Protein AF-A0A1Q5AYC7-F1 (afdb_monomer_lite)

Foldseek 3Di:
DQVLVVLLVVCVVCPPVDPDDDQPDQEQPDQPVHHDPDQDDPGRHCATPVRHGDSNVVSVVLVVPAAPAWDDDDDDDPVPCPFKPKTKHAHPVRDIRMDIGGNDDPVVQVVHDPD

Secondary structure (DSSP, 8-state):
-HHHHHHHHHHHHHTTTSS----S-SBS---BTBS-SSS-S--S-SB-TTSPBPHHHHHHHHHHTS-SEEE-----SSSSSSSEEEEEEE-TTS-EEEEEEE----GGGTT----

Radius of gyration: 16.58 Å; chains: 1; bounding box: 37×33×44 Å

Structure (mmCIF, N/CA/C/O backbone):
data_AF-A0A1Q5AYC7-F1
#
_entry.id   AF-A0A1Q5AYC7-F1
#
loop_
_atom_site.group_PDB
_atom_site.id
_atom_site.type_symbol
_atom_site.label_atom_id
_atom_site.label_alt_id
_atom_site.label_comp_id
_atom_site.label_asym_id
_atom_site.label_entity_id
_atom_site.label_seq_id
_atom_site.pdbx_PDB_ins_code
_atom_site.Cartn_x
_atom_site.Cartn_y
_atom_site.Cartn_z
_atom_site.occupancy
_atom_site.B_iso_or_equiv
_atom_site.auth_seq_id
_atom_site.auth_comp_id
_atom_site.auth_asym_id
_atom_site.auth_atom_id
_atom_site.pdbx_PDB_model_num
ATOM 1 N N . MET A 1 1 ? 11.249 1.131 -0.086 1.00 63.31 1 MET A N 1
ATOM 2 C CA . MET A 1 1 ? 10.558 1.496 1.167 1.00 63.31 1 MET A CA 1
ATOM 3 C C . MET A 1 1 ? 9.654 2.709 0.952 1.00 63.31 1 MET A C 1
ATOM 5 O O . MET A 1 1 ? 8.449 2.520 1.006 1.00 63.31 1 MET A O 1
ATOM 9 N N . PHE A 1 2 ? 10.195 3.865 0.540 1.00 86.12 2 PHE A N 1
ATOM 10 C CA . PHE A 1 2 ? 9.437 5.099 0.247 1.00 86.12 2 PHE A CA 1
ATOM 11 C C . PHE A 1 2 ? 8.161 4.913 -0.597 1.00 86.12 2 PHE A C 1
ATOM 13 O O . PHE A 1 2 ? 7.086 5.353 -0.217 1.00 86.12 2 PHE A O 1
ATOM 20 N N . ALA A 1 3 ? 8.235 4.197 -1.723 1.00 91.19 3 ALA A N 1
ATOM 21 C CA . ALA A 1 3 ? 7.074 4.054 -2.606 1.00 91.19 3 ALA A CA 1
ATOM 22 C C . ALA A 1 3 ? 5.879 3.313 -1.965 1.00 91.19 3 ALA A C 1
ATOM 24 O O . ALA A 1 3 ? 4.743 3.529 -2.372 1.00 91.19 3 ALA A O 1
ATOM 25 N N . ALA A 1 4 ? 6.124 2.430 -0.989 1.00 95.00 4 ALA A N 1
ATOM 26 C CA . ALA A 1 4 ? 5.065 1.716 -0.277 1.00 95.00 4 ALA A CA 1
ATOM 27 C C . ALA A 1 4 ? 4.362 2.632 0.731 1.00 95.00 4 ALA A C 1
ATOM 29 O O . ALA A 1 4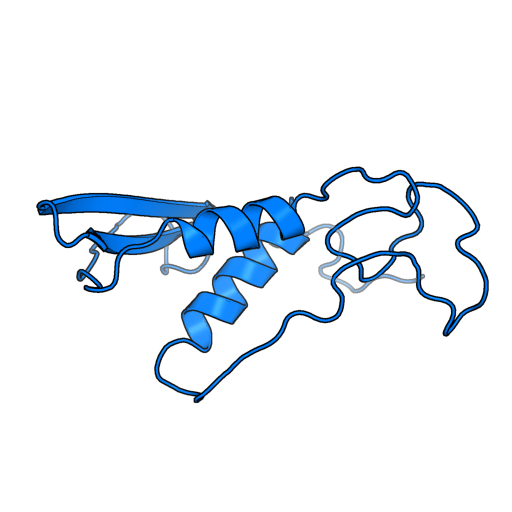 ? 3.139 2.684 0.765 1.00 95.00 4 ALA A O 1
ATOM 30 N N . THR A 1 5 ? 5.138 3.387 1.509 1.00 93.75 5 THR A N 1
ATOM 31 C CA . THR A 1 5 ? 4.622 4.315 2.524 1.00 93.75 5 THR A CA 1
ATOM 32 C C . THR A 1 5 ? 3.922 5.504 1.873 1.00 93.75 5 THR A 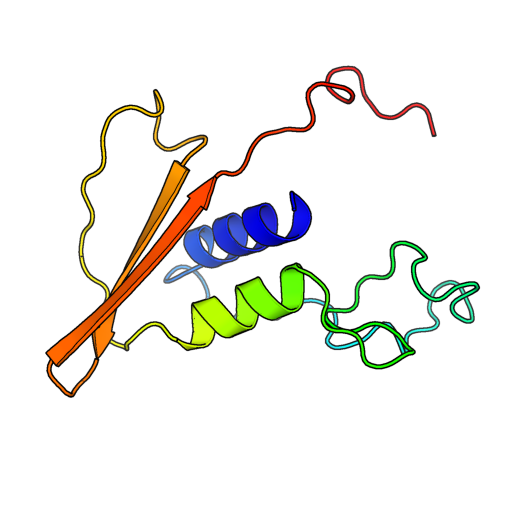C 1
ATOM 34 O O . THR A 1 5 ? 2.845 5.885 2.312 1.00 93.75 5 THR A O 1
ATOM 37 N N . PHE A 1 6 ? 4.457 6.007 0.756 1.00 92.00 6 PHE A N 1
ATOM 38 C CA . PHE A 1 6 ? 3.807 7.028 -0.065 1.00 92.00 6 PHE A CA 1
ATOM 39 C C . PHE A 1 6 ? 2.447 6.554 -0.602 1.00 92.00 6 PHE A C 1
ATOM 41 O O . PHE A 1 6 ? 1.464 7.289 -0.532 1.00 92.00 6 PHE A O 1
ATOM 48 N N . LEU A 1 7 ? 2.366 5.306 -1.085 1.00 95.38 7 LEU A N 1
ATOM 49 C CA . LEU A 1 7 ? 1.102 4.702 -1.515 1.00 95.38 7 LEU A CA 1
ATOM 50 C C . LEU A 1 7 ? 0.104 4.624 -0.354 1.00 95.38 7 LEU A C 1
ATOM 52 O O . LEU A 1 7 ? -1.037 5.040 -0.529 1.00 95.38 7 LEU A O 1
ATOM 56 N N . LEU A 1 8 ? 0.519 4.128 0.819 1.00 95.81 8 LEU A N 1
ATOM 57 C CA . LEU A 1 8 ? -0.347 4.042 2.004 1.00 95.81 8 LEU A CA 1
ATOM 58 C C . LEU A 1 8 ? -0.894 5.414 2.409 1.00 95.81 8 LEU A C 1
ATOM 60 O O . LEU A 1 8 ? -2.099 5.551 2.605 1.00 95.81 8 LEU A O 1
ATOM 64 N N . THR A 1 9 ? -0.036 6.436 2.460 1.00 93.81 9 THR A N 1
ATOM 65 C CA . THR A 1 9 ? -0.440 7.818 2.753 1.00 93.81 9 THR A CA 1
ATOM 66 C C . THR A 1 9 ? -1.428 8.350 1.715 1.00 93.81 9 THR A C 1
ATOM 68 O O . THR A 1 9 ? -2.444 8.933 2.087 1.00 93.81 9 THR A O 1
ATOM 71 N N . GLY A 1 10 ? -1.193 8.103 0.422 1.00 94.00 10 GLY A N 1
ATOM 72 C CA . GLY A 1 10 ? -2.117 8.495 -0.646 1.00 94.00 10 GLY A CA 1
ATOM 73 C C . GLY A 1 10 ? -3.484 7.811 -0.538 1.00 94.00 10 GLY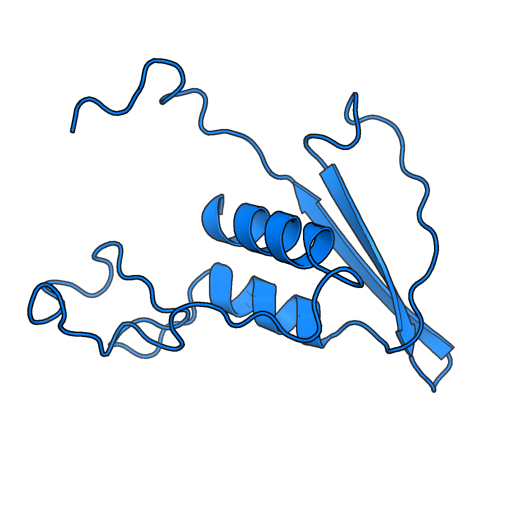 A C 1
ATOM 74 O O . GLY A 1 10 ? -4.513 8.484 -0.586 1.00 94.00 10 GLY A O 1
ATOM 75 N N . MET A 1 11 ? -3.503 6.492 -0.322 1.00 96.38 11 MET A N 1
ATOM 76 C CA . MET A 1 11 ? -4.733 5.707 -0.141 1.00 96.38 11 MET A CA 1
ATOM 77 C C . MET A 1 11 ? -5.509 6.157 1.101 1.00 96.38 11 MET A C 1
ATOM 79 O O . MET A 1 11 ? -6.710 6.402 1.016 1.00 96.38 11 MET A O 1
ATOM 83 N N . ARG A 1 12 ? -4.820 6.335 2.238 1.00 94.38 12 ARG A N 1
ATOM 84 C CA . ARG A 1 12 ? -5.417 6.843 3.482 1.00 94.38 12 ARG A CA 1
ATOM 85 C C . ARG A 1 12 ? -6.007 8.227 3.289 1.00 94.38 12 ARG A C 1
ATOM 87 O O . ARG A 1 12 ? -7.113 8.483 3.745 1.00 94.38 12 ARG A O 1
ATOM 94 N N . SER A 1 13 ? -5.278 9.102 2.602 1.00 93.44 13 SER A N 1
ATOM 95 C CA . SER A 1 13 ? -5.769 10.427 2.267 1.00 93.44 13 SER A CA 1
ATOM 96 C C . SER A 1 13 ? -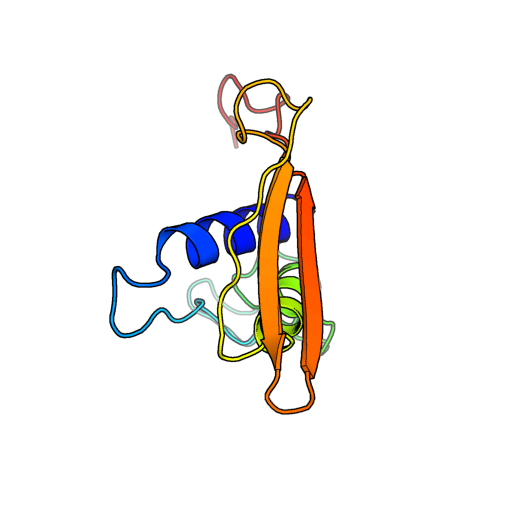7.052 10.295 1.445 1.00 93.44 13 SER A C 1
ATOM 98 O O . SER A 1 13 ? -8.045 10.926 1.772 1.00 93.44 13 SER A O 1
ATOM 100 N N . ALA A 1 14 ? -7.072 9.520 0.357 1.00 96.19 14 ALA A N 1
ATOM 101 C CA . ALA A 1 14 ? -8.220 9.413 -0.554 1.00 96.19 14 ALA A CA 1
ATOM 102 C C . ALA A 1 14 ? -9.470 8.743 0.053 1.00 96.19 14 ALA A C 1
ATOM 104 O O . ALA A 1 14 ? -10.577 9.005 -0.419 1.00 96.19 14 ALA A O 1
ATOM 105 N N . ALA A 1 15 ? -9.309 7.913 1.084 1.00 94.31 15 ALA A N 1
ATOM 106 C CA . ALA A 1 15 ? -10.397 7.182 1.726 1.00 94.31 15 ALA A CA 1
ATOM 107 C C . ALA A 1 15 ? -11.568 8.100 2.125 1.00 94.31 15 ALA A C 1
ATOM 109 O O . ALA A 1 15 ? -11.377 9.147 2.742 1.00 94.31 15 ALA A O 1
ATOM 110 N N . GLY A 1 16 ? -12.786 7.719 1.733 1.00 93.81 16 GLY A N 1
ATOM 111 C CA . GLY A 1 16 ? -14.007 8.485 2.009 1.00 93.81 16 GLY A CA 1
ATOM 112 C C . GLY A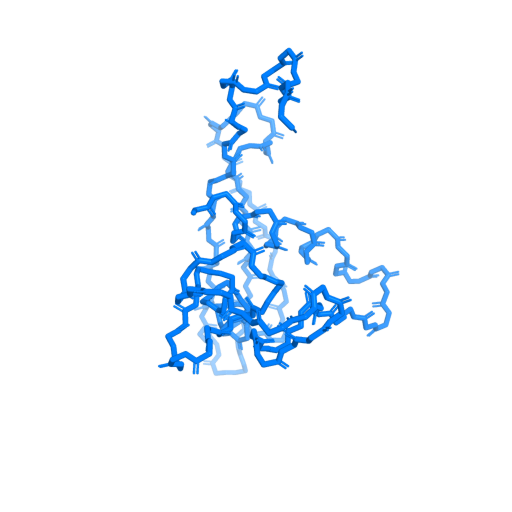 1 16 ? -14.175 9.781 1.202 1.00 93.81 16 GLY A C 1
ATOM 113 O O . GLY A 1 16 ? -15.180 10.461 1.384 1.00 93.81 16 GLY A O 1
ATOM 114 N N . ARG A 1 17 ? -13.230 10.139 0.316 1.00 97.00 17 ARG A N 1
ATOM 115 C CA . ARG A 1 17 ? -13.314 11.333 -0.555 1.00 97.00 17 ARG A CA 1
ATOM 116 C C . ARG A 1 17 ? -13.592 11.015 -2.023 1.00 97.00 17 ARG A C 1
ATOM 118 O O . ARG A 1 17 ? -13.916 11.922 -2.783 1.00 97.00 17 ARG A O 1
ATOM 125 N N . VAL A 1 18 ? -13.424 9.758 -2.424 1.00 97.00 18 VAL A N 1
ATOM 126 C CA . VAL A 1 18 ? -13.649 9.264 -3.787 1.00 97.00 18 VAL A CA 1
ATOM 127 C C . VAL A 1 18 ? -14.335 7.903 -3.732 1.00 97.00 18 VAL A C 1
ATOM 129 O O . VAL A 1 18 ? -14.120 7.151 -2.781 1.00 97.00 18 VAL A O 1
ATOM 132 N N . ASP A 1 19 ? -15.112 7.571 -4.762 1.00 97.06 19 ASP A N 1
ATOM 133 C CA . ASP A 1 19 ? -15.821 6.285 -4.839 1.00 97.06 19 ASP A CA 1
ATOM 134 C C . ASP A 1 19 ? -14.865 5.106 -5.063 1.00 97.06 19 ASP A C 1
ATOM 136 O O . ASP A 1 19 ? -15.085 4.002 -4.569 1.00 97.06 19 ASP A O 1
ATOM 140 N N . ALA A 1 20 ? -13.785 5.338 -5.814 1.00 94.88 20 ALA A N 1
ATOM 141 C CA . ALA A 1 20 ? -12.765 4.339 -6.095 1.00 94.88 20 ALA A CA 1
ATOM 142 C C . ALA A 1 20 ? -11.415 4.991 -6.416 1.00 94.88 20 ALA A C 1
ATOM 144 O O . ALA A 1 20 ? -11.342 6.069 -7.007 1.00 94.88 20 ALA A O 1
ATOM 145 N N . LEU A 1 21 ? -10.334 4.291 -6.073 1.00 95.19 21 LEU A N 1
ATOM 146 C CA . LEU A 1 21 ? -8.969 4.643 -6.447 1.00 95.19 21 LEU A CA 1
ATOM 147 C C . LEU A 1 21 ? -8.231 3.374 -6.875 1.00 95.19 21 LEU A C 1
ATOM 149 O O . LEU A 1 21 ? -8.151 2.411 -6.116 1.00 95.19 21 LEU A O 1
ATOM 153 N N . SER A 1 22 ? -7.678 3.377 -8.087 1.00 94.81 22 SER A N 1
ATOM 154 C CA . SER A 1 22 ? -6.894 2.259 -8.614 1.00 94.81 22 SER A CA 1
ATOM 155 C C . SER A 1 22 ? -5.414 2.608 -8.658 1.00 94.81 22 SER A C 1
ATOM 157 O O . SER A 1 22 ? -5.030 3.686 -9.110 1.00 94.81 22 SER A O 1
ATOM 159 N N . TYR A 1 23 ? -4.570 1.665 -8.247 1.00 96.31 23 TYR A N 1
ATOM 160 C CA . TYR A 1 23 ? -3.134 1.777 -8.453 1.00 96.31 23 TYR A CA 1
ATOM 161 C C . TYR A 1 23 ? -2.769 1.445 -9.908 1.00 96.31 23 TYR A C 1
ATOM 163 O O . TYR A 1 23 ? -3.142 0.392 -10.426 1.00 96.31 23 TYR A O 1
ATOM 171 N N . TRP A 1 24 ? -1.997 2.318 -10.553 1.00 96.38 24 TRP A N 1
ATOM 172 C CA . TRP A 1 24 ? -1.416 2.079 -11.874 1.00 96.38 24 TRP A CA 1
ATOM 173 C C . TRP A 1 24 ? 0.033 1.592 -11.705 1.00 96.38 24 TRP A C 1
ATOM 175 O O . TRP A 1 24 ? 0.887 2.356 -11.260 1.00 96.38 24 TRP A O 1
ATOM 185 N N . VAL A 1 25 ? 0.385 0.332 -11.976 1.00 97.00 25 VAL A N 1
ATOM 186 C CA . VAL A 1 25 ? -0.389 -0.799 -12.540 1.00 97.00 25 VAL A CA 1
ATOM 187 C C . VAL A 1 25 ? -0.176 -2.080 -11.738 1.00 97.00 25 VAL A C 1
ATOM 189 O O . VAL A 1 25 ? 0.712 -2.165 -10.890 1.00 97.00 25 VAL A O 1
ATOM 192 N N . ALA A 1 26 ? -0.947 -3.122 -12.052 1.00 97.50 26 ALA A N 1
ATOM 193 C CA . ALA A 1 26 ? -0.793 -4.441 -11.445 1.00 97.50 26 ALA A CA 1
ATOM 194 C C . ALA A 1 26 ? 0.617 -5.044 -11.638 1.00 97.50 26 ALA A C 1
ATOM 196 O O . ALA A 1 26 ? 1.164 -5.633 -10.706 1.00 97.50 26 ALA A O 1
ATOM 197 N N . SER A 1 27 ? 1.247 -4.878 -12.807 1.00 97.94 27 SER A N 1
ATOM 198 C CA . SER A 1 27 ? 2.505 -5.561 -13.145 1.00 97.94 27 SER A CA 1
ATOM 199 C C . SER A 1 27 ? 3.413 -4.742 -14.066 1.00 97.94 27 SER A C 1
ATOM 201 O O . SER A 1 27 ? 2.938 -3.923 -14.842 1.00 97.94 27 SER A O 1
ATOM 203 N N . ASP A 1 28 ? 4.720 -5.006 -14.003 1.00 98.06 28 ASP A N 1
ATOM 204 C CA . ASP A 1 28 ? 5.721 -4.517 -14.959 1.00 98.06 28 ASP A CA 1
ATOM 205 C C . ASP A 1 28 ? 5.645 -5.193 -16.339 1.00 98.06 28 ASP A C 1
ATOM 207 O O . ASP A 1 28 ? 6.466 -4.891 -17.202 1.00 98.06 28 ASP A O 1
ATOM 211 N N . HIS A 1 29 ? 4.689 -6.097 -16.584 1.00 96.88 29 HIS A N 1
ATOM 212 C CA . HIS A 1 29 ? 4.291 -6.459 -17.948 1.00 96.88 29 HIS A CA 1
ATOM 213 C C . HIS A 1 29 ? 3.630 -5.245 -18.623 1.00 96.88 29 HIS A C 1
ATOM 215 O O . HIS A 1 29 ? 2.408 -5.134 -18.694 1.00 96.88 29 HIS A O 1
ATOM 221 N N . PHE A 1 30 ? 4.469 -4.299 -19.041 1.00 96.62 30 PHE A N 1
ATOM 222 C CA . PHE A 1 30 ? 4.106 -2.953 -19.461 1.00 96.62 30 PHE A CA 1
ATOM 223 C C . PHE A 1 30 ? 5.146 -2.438 -20.468 1.00 96.62 30 PHE A C 1
ATOM 225 O O . PHE A 1 30 ? 6.339 -2.662 -20.262 1.00 96.62 30 PHE A O 1
ATOM 232 N N . GLU A 1 31 ? 4.718 -1.772 -21.548 1.00 96.75 31 GLU A N 1
ATOM 233 C CA . GLU A 1 31 ? 5.603 -1.446 -22.687 1.00 96.75 31 GLU A CA 1
ATOM 234 C C . GLU A 1 31 ? 5.487 0.002 -23.214 1.00 96.75 31 GLU A C 1
ATOM 236 O O . GLU A 1 31 ? 5.947 0.286 -24.316 1.00 96.75 31 GLU A O 1
ATOM 241 N N . GLU A 1 32 ? 4.934 0.953 -22.449 1.00 95.25 32 GLU A N 1
ATOM 242 C CA . GLU A 1 32 ? 4.834 2.368 -22.884 1.00 95.25 32 GLU A CA 1
ATOM 243 C C . GLU A 1 32 ? 6.201 2.985 -23.245 1.00 95.25 32 GLU A C 1
ATOM 245 O O . GLU A 1 32 ? 6.301 3.795 -24.161 1.00 95.25 32 GLU A O 1
ATOM 250 N N . LEU A 1 33 ? 7.271 2.541 -22.574 1.00 93.31 33 LEU A N 1
ATOM 251 C CA . LEU A 1 33 ? 8.662 2.925 -22.852 1.00 93.31 33 LEU A CA 1
ATOM 252 C C . LEU A 1 33 ? 9.473 1.768 -23.467 1.00 93.31 33 LEU A C 1
ATOM 254 O O . LEU A 1 33 ? 10.698 1.719 -23.352 1.00 93.31 33 LEU A O 1
ATOM 258 N N . GLY A 1 34 ? 8.784 0.817 -24.101 1.00 95.19 34 GLY A N 1
ATOM 259 C CA . GLY A 1 34 ? 9.354 -0.425 -24.605 1.00 95.19 34 GLY A CA 1
ATOM 260 C C . GLY A 1 34 ? 9.489 -1.510 -23.536 1.00 95.19 34 GLY A C 1
ATOM 261 O O . GLY A 1 34 ? 9.051 -1.374 -22.393 1.00 95.19 34 GLY A O 1
ATOM 262 N N . ARG A 1 35 ? 10.092 -2.631 -23.936 1.00 95.12 35 ARG A N 1
ATOM 263 C CA . ARG A 1 35 ? 10.238 -3.815 -23.085 1.00 95.12 35 ARG A CA 1
ATOM 264 C C . ARG A 1 35 ? 11.078 -3.531 -21.834 1.00 95.12 35 ARG A C 1
ATOM 266 O O . ARG A 1 35 ? 12.126 -2.895 -21.953 1.00 95.12 35 ARG A O 1
ATOM 273 N N . PRO A 1 36 ? 10.708 -4.089 -20.667 1.00 95.56 36 PRO A N 1
ATOM 274 C CA . PRO A 1 36 ? 11.506 -3.999 -19.450 1.00 95.56 36 PRO A CA 1
ATOM 275 C C . PRO A 1 36 ? 12.965 -4.441 -19.673 1.00 95.56 36 PRO A C 1
ATOM 277 O O . PRO A 1 36 ? 13.209 -5.613 -19.967 1.00 95.56 36 PRO A O 1
ATOM 280 N N . PRO A 1 37 ? 13.962 -3.550 -19.509 1.00 95.44 37 PRO A N 1
ATOM 281 C CA . PRO A 1 37 ? 15.348 -3.866 -19.859 1.00 95.44 37 PRO A CA 1
ATOM 282 C C . PRO A 1 37 ? 16.042 -4.761 -18.821 1.00 95.44 37 PRO A C 1
ATOM 284 O O . PRO A 1 37 ? 17.088 -5.344 -19.095 1.00 95.44 37 PRO A O 1
ATOM 287 N N . ARG A 1 38 ? 15.508 -4.822 -17.592 1.00 95.94 38 ARG A N 1
ATOM 288 C CA . ARG A 1 38 ? 16.064 -5.556 -16.439 1.00 95.94 38 ARG A CA 1
ATOM 289 C C . ARG A 1 38 ? 14.942 -5.901 -15.460 1.00 95.94 38 ARG A C 1
ATOM 291 O O . ARG A 1 38 ? 13.905 -5.245 -15.469 1.00 95.94 38 ARG A O 1
ATOM 298 N N . LEU A 1 39 ? 15.175 -6.839 -14.539 1.00 95.69 39 LEU A N 1
ATOM 299 C CA . LEU A 1 39 ? 14.196 -7.216 -13.505 1.00 95.69 39 LEU A CA 1
ATOM 300 C C . LEU A 1 39 ? 13.699 -6.015 -12.675 1.00 95.69 39 LEU A C 1
ATOM 302 O O . LEU A 1 39 ? 12.498 -5.854 -12.483 1.00 95.69 39 LEU A O 1
ATOM 306 N N . LEU A 1 40 ? 14.623 -5.160 -12.216 1.00 96.12 40 LEU A N 1
ATOM 307 C CA . LEU A 1 40 ? 14.326 -3.894 -11.540 1.00 96.12 40 LEU A CA 1
ATOM 308 C C . LEU A 1 40 ? 14.776 -2.723 -12.423 1.00 96.12 40 LEU A C 1
ATOM 310 O O . LEU A 1 40 ? 15.971 -2.474 -12.620 1.00 96.12 40 LEU A O 1
ATOM 314 N N . HIS A 1 41 ? 13.794 -2.008 -12.959 1.00 94.88 41 HIS A N 1
ATOM 315 C CA . HIS A 1 41 ? 13.981 -0.937 -13.942 1.00 94.88 41 HIS A CA 1
ATOM 316 C C . HIS A 1 41 ? 13.154 0.317 -13.611 1.00 94.88 41 HIS A C 1
ATOM 318 O O . HIS A 1 41 ? 12.974 1.173 -14.463 1.00 94.88 41 HIS A O 1
ATOM 324 N N . GLY A 1 42 ? 12.628 0.425 -12.386 1.00 93.44 42 GLY A N 1
ATOM 325 C CA . GLY A 1 42 ? 11.792 1.563 -11.982 1.00 93.44 42 GLY A CA 1
ATOM 326 C C . GLY A 1 42 ? 10.347 1.509 -12.489 1.00 93.44 42 GLY A C 1
ATOM 327 O O . GLY A 1 42 ? 9.625 2.484 -12.320 1.00 93.44 42 GLY A O 1
ATOM 328 N N . GLY A 1 43 ? 9.908 0.377 -13.054 1.00 95.25 43 GLY A N 1
ATOM 329 C CA . GLY A 1 43 ? 8.558 0.204 -13.589 1.00 95.25 43 GLY A CA 1
ATOM 330 C C . GLY A 1 43 ? 7.436 0.469 -12.579 1.00 95.25 43 GLY A C 1
ATOM 331 O O . GLY A 1 43 ? 7.596 0.325 -11.352 1.00 95.25 43 GLY A O 1
ATOM 332 N N . PHE A 1 44 ? 6.276 0.845 -13.117 1.00 96.19 44 PHE A N 1
ATOM 333 C CA . PHE A 1 44 ? 5.083 1.210 -12.356 1.00 96.19 44 PHE A CA 1
ATOM 334 C C . PHE A 1 44 ? 4.474 0.031 -11.587 1.00 96.19 44 PHE A C 1
ATOM 336 O O . PHE A 1 44 ? 3.902 0.236 -10.524 1.00 96.19 44 PHE A O 1
ATOM 343 N N . GLY A 1 45 ? 4.656 -1.210 -12.038 1.00 97.44 45 GLY A N 1
ATOM 344 C CA . GLY A 1 45 ? 3.966 -2.389 -11.516 1.00 97.44 45 GLY A CA 1
ATOM 345 C C . GLY A 1 45 ? 4.084 -2.615 -10.010 1.00 97.44 45 GLY A C 1
ATOM 346 O O . GLY A 1 45 ? 5.109 -2.288 -9.398 1.00 97.44 45 GLY A O 1
ATOM 347 N N . LEU A 1 46 ? 3.050 -3.227 -9.423 1.00 98.38 46 LEU A N 1
ATOM 348 C CA . LEU A 1 46 ? 3.097 -3.833 -8.086 1.00 98.38 46 LEU A CA 1
ATOM 349 C C . LEU A 1 46 ? 3.977 -5.092 -8.074 1.00 98.38 46 LEU A C 1
ATOM 351 O O . LEU A 1 46 ? 4.656 -5.355 -7.083 1.00 98.38 46 LEU A O 1
ATOM 355 N N . ILE A 1 47 ? 3.998 -5.837 -9.179 1.00 98.38 47 ILE A N 1
ATOM 356 C CA . ILE A 1 47 ? 4.758 -7.080 -9.358 1.00 98.38 47 ILE A CA 1
ATOM 357 C C . ILE A 1 47 ? 5.749 -6.898 -10.516 1.00 98.38 47 ILE A C 1
ATOM 359 O O . ILE A 1 47 ? 5.412 -6.282 -11.528 1.00 98.38 47 ILE A O 1
ATOM 363 N N . THR A 1 48 ? 6.979 -7.397 -10.376 1.00 98.19 48 THR A N 1
ATOM 364 C CA . THR A 1 48 ? 7.973 -7.379 -11.465 1.00 98.19 48 THR A CA 1
ATOM 365 C C . THR A 1 48 ? 7.584 -8.328 -12.607 1.00 98.19 48 THR A C 1
ATOM 367 O O . THR A 1 48 ? 6.751 -9.213 -12.434 1.00 98.19 48 THR A O 1
ATOM 370 N N . VAL A 1 49 ? 8.249 -8.214 -13.762 1.00 96.94 49 VAL A N 1
ATOM 371 C CA . VAL A 1 49 ? 8.107 -9.161 -14.894 1.00 96.94 49 VAL A CA 1
ATOM 372 C C . VAL A 1 49 ? 8.453 -10.602 -14.485 1.00 96.94 49 VAL A C 1
ATOM 374 O O . VAL A 1 49 ? 7.945 -11.559 -15.052 1.00 96.94 49 VAL A O 1
ATOM 377 N N . GLY A 1 50 ? 9.323 -10.763 -13.482 1.00 96.44 50 GLY A N 1
ATOM 378 C CA . GLY A 1 50 ? 9.698 -12.063 -12.919 1.00 96.44 50 GLY A CA 1
ATOM 379 C C . GLY A 1 50 ? 8.753 -12.576 -11.828 1.00 96.44 50 GLY A C 1
ATOM 380 O O . GLY A 1 50 ? 9.113 -13.517 -11.131 1.00 96.44 50 GLY A O 1
ATOM 381 N N . GLY A 1 51 ? 7.596 -11.940 -11.614 1.00 97.50 51 GLY A N 1
ATOM 382 C CA . GLY A 1 51 ? 6.616 -12.372 -10.612 1.00 97.50 51 GLY A CA 1
ATOM 383 C C . GLY A 1 51 ? 6.958 -11.996 -9.165 1.00 97.50 51 GLY A C 1
ATOM 384 O O . GLY A 1 51 ? 6.322 -12.491 -8.239 1.00 97.50 51 GLY A O 1
ATOM 385 N N . ILE A 1 52 ? 7.941 -11.119 -8.937 1.00 98.19 52 ILE A N 1
ATOM 386 C CA . ILE A 1 52 ? 8.344 -10.717 -7.582 1.00 98.19 52 ILE A CA 1
ATOM 387 C C . ILE A 1 52 ? 7.470 -9.554 -7.111 1.00 98.19 52 ILE A C 1
ATOM 389 O O . ILE A 1 52 ? 7.441 -8.492 -7.739 1.00 98.19 52 ILE A O 1
ATOM 393 N N . ALA A 1 53 ? 6.791 -9.734 -5.980 1.00 98.31 53 ALA A N 1
ATOM 394 C CA . ALA A 1 53 ? 6.048 -8.673 -5.313 1.00 98.31 53 ALA A CA 1
ATOM 395 C C . ALA A 1 53 ? 6.987 -7.538 -4.869 1.00 98.31 53 ALA A C 1
ATOM 397 O O . ALA A 1 53 ? 7.960 -7.751 -4.146 1.00 98.31 53 ALA A O 1
ATOM 398 N N . LYS A 1 54 ? 6.700 -6.305 -5.297 1.00 98.00 54 LYS A N 1
ATOM 399 C CA . LYS A 1 54 ? 7.426 -5.112 -4.842 1.00 98.00 54 LYS A CA 1
ATOM 400 C C . LYS A 1 54 ? 6.849 -4.611 -3.514 1.00 98.00 54 LYS A C 1
ATOM 402 O O . LYS A 1 54 ? 5.703 -4.913 -3.192 1.00 98.00 54 LYS A O 1
ATOM 407 N N . PRO A 1 55 ? 7.546 -3.727 -2.775 1.00 97.50 55 PRO A N 1
ATOM 408 C CA . PRO A 1 55 ? 7.009 -3.151 -1.538 1.00 97.50 55 PRO A CA 1
ATOM 409 C C . PRO A 1 55 ? 5.598 -2.544 -1.667 1.00 97.50 55 PRO A C 1
ATOM 411 O O . PRO A 1 55 ? 4.801 -2.643 -0.740 1.00 97.50 55 PRO A O 1
ATOM 414 N N . ARG A 1 56 ? 5.259 -1.961 -2.827 1.00 97.19 56 ARG A N 1
ATOM 415 C CA . ARG A 1 56 ? 3.915 -1.423 -3.101 1.00 97.19 56 ARG A CA 1
ATOM 416 C C . ARG A 1 56 ? 2.829 -2.502 -3.155 1.00 97.19 56 ARG A C 1
ATOM 418 O O . ARG A 1 56 ? 1.718 -2.236 -2.718 1.00 97.19 56 ARG A O 1
ATOM 425 N N . TYR A 1 57 ? 3.144 -3.708 -3.636 1.00 98.25 57 TYR A N 1
ATOM 426 C CA . TYR A 1 57 ? 2.215 -4.842 -3.591 1.00 98.25 57 TYR A CA 1
ATOM 427 C C . TYR A 1 57 ? 1.835 -5.162 -2.148 1.00 98.25 57 TYR A C 1
ATOM 429 O O . TYR A 1 57 ? 0.657 -5.244 -1.819 1.00 98.25 57 TYR A O 1
ATOM 437 N N . HIS A 1 58 ? 2.834 -5.269 -1.268 1.00 98.12 58 HIS A N 1
ATOM 438 C CA . HIS A 1 58 ? 2.594 -5.559 0.143 1.00 98.12 58 HIS A CA 1
ATOM 439 C C . HIS A 1 58 ? 1.807 -4.445 0.837 1.00 98.12 58 HIS A C 1
ATOM 441 O O . HIS A 1 58 ? 0.974 -4.753 1.676 1.00 98.12 58 HIS A O 1
ATOM 447 N N . ALA A 1 59 ? 2.004 -3.176 0.463 1.00 97.69 59 ALA A N 1
ATOM 448 C CA . ALA A 1 59 ? 1.174 -2.078 0.960 1.00 97.69 59 ALA A CA 1
ATOM 449 C C . ALA A 1 59 ? -0.310 -2.260 0.594 1.00 97.69 59 ALA A C 1
ATOM 451 O O . ALA A 1 59 ? -1.168 -2.148 1.464 1.00 97.69 59 ALA A O 1
ATOM 452 N N . VAL A 1 60 ? -0.612 -2.597 -0.665 1.00 97.69 60 VAL A N 1
ATOM 453 C CA . VAL A 1 60 ? -1.992 -2.868 -1.112 1.00 97.69 60 VAL A CA 1
ATOM 454 C C . VAL A 1 60 ? -2.563 -4.120 -0.438 1.00 97.69 60 VAL A C 1
ATOM 456 O O . VAL A 1 60 ? -3.706 -4.110 0.009 1.00 97.69 60 VAL A O 1
ATOM 459 N N . TRP A 1 61 ? -1.766 -5.180 -0.294 1.00 98.12 61 TRP A N 1
ATOM 460 C CA . TRP A 1 61 ? -2.180 -6.390 0.421 1.00 98.12 61 TRP A CA 1
ATOM 461 C C . TRP A 1 61 ? -2.470 -6.110 1.903 1.00 98.12 61 TRP A C 1
ATOM 463 O O . TRP A 1 61 ? -3.491 -6.540 2.428 1.00 98.12 61 TRP A O 1
ATOM 473 N N . LEU A 1 62 ? -1.633 -5.318 2.572 1.00 98.00 62 LEU A N 1
ATOM 474 C CA . LEU A 1 62 ? -1.854 -4.904 3.956 1.00 98.00 62 LEU A CA 1
ATOM 475 C C . LEU A 1 62 ? -3.116 -4.042 4.098 1.00 98.00 62 LEU A C 1
ATOM 477 O O . LEU A 1 62 ? -3.875 -4.247 5.042 1.00 98.00 62 LEU A O 1
ATOM 481 N N . LEU A 1 63 ? -3.383 -3.138 3.148 1.00 97.19 63 LEU A N 1
ATOM 482 C CA . LEU A 1 63 ? -4.649 -2.398 3.086 1.00 97.19 63 LEU A CA 1
ATOM 483 C C . LEU A 1 63 ? -5.852 -3.340 2.958 1.00 97.19 63 LEU A C 1
ATOM 485 O O . LEU A 1 63 ? -6.834 -3.145 3.665 1.00 97.19 63 LEU A O 1
ATOM 489 N N . SER A 1 64 ? -5.764 -4.392 2.134 1.00 96.31 64 SER A N 1
ATOM 490 C CA . SER A 1 64 ? -6.848 -5.384 2.008 1.00 96.31 64 SER A CA 1
ATOM 491 C C . SER A 1 64 ? -7.100 -6.195 3.281 1.00 96.31 64 SER A C 1
ATOM 493 O O . SER A 1 64 ? -8.146 -6.821 3.413 1.00 96.31 64 SER A O 1
ATOM 495 N N . CYS A 1 65 ? -6.163 -6.180 4.233 1.00 97.06 65 CYS A N 1
ATOM 496 C CA . CYS A 1 65 ? -6.343 -6.826 5.526 1.00 97.06 65 CYS A CA 1
ATOM 497 C C . CYS A 1 65 ? -7.141 -5.965 6.519 1.00 97.06 65 CYS A C 1
ATOM 499 O O . CYS A 1 65 ? -7.485 -6.480 7.585 1.00 97.06 65 CYS A O 1
ATOM 501 N N . LEU A 1 66 ? -7.417 -4.687 6.233 1.00 97.56 66 LEU A N 1
ATOM 502 C CA . LEU A 1 66 ? -8.289 -3.862 7.074 1.00 97.56 66 LEU A CA 1
ATOM 503 C C . LEU A 1 66 ? -9.726 -4.416 7.075 1.00 97.56 66 LEU A C 1
ATOM 505 O O . LEU A 1 66 ? -10.180 -5.032 6.116 1.00 97.56 66 LEU A O 1
ATOM 509 N N . GLY A 1 67 ? -10.426 -4.229 8.190 1.00 97.25 67 GLY A N 1
ATOM 510 C CA . GLY A 1 67 ? -11.849 -4.521 8.319 1.00 97.25 67 GLY A CA 1
ATOM 511 C C . GLY A 1 67 ? -12.732 -3.377 7.821 1.00 97.25 67 GLY A C 1
ATOM 512 O O . GLY A 1 67 ? -12.263 -2.278 7.536 1.00 97.25 67 GLY A O 1
ATOM 513 N N . GLU A 1 68 ? -14.034 -3.641 7.770 1.00 95.44 68 GLU A N 1
ATOM 514 C CA . GLU A 1 68 ? -15.040 -2.715 7.235 1.00 95.44 68 GLU A CA 1
ATOM 515 C C . GLU A 1 68 ? -15.316 -1.521 8.157 1.00 95.44 68 GLU A C 1
ATOM 517 O O . GLU A 1 68 ? -15.696 -0.448 7.695 1.00 95.44 68 GLU A O 1
ATOM 522 N N . THR A 1 69 ? -15.136 -1.690 9.472 1.00 97.44 69 THR A N 1
ATOM 523 C CA . THR A 1 69 ? -15.401 -0.623 10.444 1.00 97.44 69 THR A CA 1
ATOM 524 C C . THR A 1 69 ? -14.108 0.094 10.794 1.00 97.44 69 THR A C 1
ATOM 526 O O . THR A 1 69 ? -13.297 -0.427 11.560 1.00 97.44 69 THR A O 1
ATOM 529 N N . GLU A 1 70 ? -13.914 1.298 10.267 1.00 97.00 70 GLU A N 1
ATOM 530 C CA . GLU A 1 70 ? -12.795 2.153 10.661 1.00 97.00 70 GLU A CA 1
ATOM 531 C C . GLU A 1 70 ? -12.892 2.572 12.137 1.00 97.00 70 GLU A C 1
ATOM 533 O O . GLU A 1 70 ? -13.974 2.851 12.656 1.00 97.00 70 GLU A O 1
ATOM 538 N N . LEU A 1 71 ? -11.745 2.624 12.818 1.00 97.06 71 LEU A N 1
ATOM 539 C CA . LEU A 1 71 ? -11.638 3.056 14.208 1.00 97.06 71 LEU A CA 1
ATOM 540 C C . LEU A 1 71 ? -10.823 4.353 14.319 1.00 97.06 71 LEU A C 1
ATOM 542 O O . LEU A 1 71 ? -9.800 4.487 13.642 1.00 97.06 71 LEU A O 1
ATOM 546 N N . PRO A 1 72 ? -11.206 5.283 15.214 1.00 94.62 72 PRO A N 1
ATOM 547 C CA . PRO A 1 72 ? -10.386 6.450 15.502 1.00 94.62 72 PRO A CA 1
ATOM 548 C C . PRO A 1 72 ? -9.069 6.021 16.158 1.00 94.62 72 PRO A C 1
ATOM 550 O O . PRO A 1 72 ? -9.056 5.187 17.066 1.00 94.62 72 PRO A O 1
ATOM 553 N N . VAL A 1 73 ? -7.963 6.633 15.735 1.00 90.94 73 VAL A N 1
ATOM 554 C CA . VAL A 1 73 ? -6.635 6.416 16.321 1.00 90.94 73 VAL A CA 1
ATOM 555 C C . VAL A 1 73 ? -6.112 7.733 16.880 1.00 90.94 73 VAL A C 1
ATOM 557 O O . VAL A 1 73 ? -6.272 8.784 16.266 1.00 90.94 73 VAL A O 1
ATOM 560 N N . ARG A 1 74 ? -5.488 7.673 18.059 1.00 86.69 74 ARG A N 1
ATOM 561 C CA . ARG A 1 74 ? -4.690 8.767 18.622 1.00 86.69 74 ARG A CA 1
ATOM 562 C C . ARG A 1 74 ? -3.277 8.250 18.839 1.00 86.69 74 ARG A C 1
ATOM 564 O O . ARG A 1 74 ? -3.096 7.272 19.561 1.00 86.69 74 ARG A O 1
ATOM 571 N N . ALA A 1 75 ? -2.308 8.900 18.211 1.00 81.88 75 ALA A N 1
ATOM 572 C CA . ALA A 1 75 ? -0.887 8.638 18.378 1.00 81.88 75 ALA A CA 1
ATOM 573 C C . ALA A 1 75 ? -0.180 9.938 18.796 1.00 81.88 75 ALA A C 1
ATOM 575 O O . ALA A 1 75 ? -0.721 11.028 18.635 1.00 81.88 75 ALA A O 1
ATOM 576 N N . SER A 1 76 ? 1.005 9.824 19.390 1.00 79.19 76 SER A N 1
ATOM 577 C CA . SER A 1 76 ? 1.820 10.965 19.819 1.00 79.19 76 SER A CA 1
ATOM 578 C C . SER A 1 76 ? 3.297 10.660 19.594 1.00 79.19 76 SER A C 1
ATOM 580 O O . SER A 1 76 ? 3.700 9.512 19.772 1.00 79.19 76 SER A O 1
ATOM 582 N N . GLY A 1 77 ? 4.111 11.681 19.310 1.00 72.62 77 GLY A N 1
ATOM 583 C CA . GLY A 1 77 ? 5.576 11.580 19.370 1.00 72.62 77 GLY A CA 1
ATOM 584 C C . GLY A 1 77 ? 6.334 11.684 18.044 1.00 72.62 77 GLY A C 1
ATOM 585 O O . GLY A 1 77 ? 7.558 11.657 18.079 1.00 72.62 77 GLY A O 1
ATOM 586 N N . ASP A 1 78 ? 5.664 11.847 16.901 1.00 74.75 78 ASP A N 1
ATOM 587 C CA . ASP A 1 78 ? 6.335 12.035 15.600 1.00 74.75 78 ASP A CA 1
ATOM 588 C C . ASP A 1 78 ? 6.422 13.510 15.147 1.00 74.75 78 ASP A C 1
ATOM 590 O O . ASP A 1 78 ? 7.006 13.814 14.110 1.00 74.75 78 ASP A O 1
ATOM 594 N N . GLY A 1 79 ? 5.860 14.431 15.937 1.00 63.19 79 GLY A N 1
ATOM 595 C CA . GLY A 1 79 ? 5.995 15.872 15.750 1.00 63.19 79 GLY A CA 1
ATOM 596 C C . GLY A 1 79 ? 5.004 16.539 14.793 1.00 63.19 79 GLY A C 1
ATOM 597 O O . GLY A 1 79 ? 5.111 17.756 14.691 1.00 63.19 79 GLY A O 1
ATOM 598 N N . ALA A 1 80 ? 4.072 15.816 14.137 1.00 61.59 80 ALA A N 1
ATOM 599 C CA . ALA A 1 80 ? 2.933 16.389 13.376 1.00 61.59 80 ALA A CA 1
ATOM 600 C C . ALA A 1 80 ? 2.028 15.349 12.649 1.00 61.59 80 ALA A C 1
ATOM 602 O O . ALA A 1 80 ? 1.392 15.719 11.663 1.00 61.59 80 ALA A O 1
ATOM 603 N N . ASP A 1 81 ? 2.011 14.057 13.008 1.00 68.44 81 ASP A N 1
ATOM 604 C CA . ASP A 1 81 ? 1.414 12.973 12.183 1.00 68.44 81 ASP A CA 1
ATOM 605 C C . ASP A 1 81 ? 1.973 12.929 10.735 1.00 68.44 81 ASP A C 1
ATOM 607 O O . ASP A 1 81 ? 1.371 12.390 9.794 1.00 68.44 81 ASP A O 1
ATOM 611 N N . GLY A 1 82 ? 3.131 13.566 10.533 1.00 70.19 82 GLY A N 1
ATOM 612 C CA . GLY A 1 82 ? 3.741 13.783 9.226 1.00 70.19 82 GLY A CA 1
ATOM 613 C C . GLY A 1 82 ? 4.650 12.637 8.804 1.00 70.19 82 GLY A C 1
ATOM 614 O O . GLY A 1 82 ? 4.795 12.380 7.610 1.00 70.19 82 GLY A O 1
ATOM 615 N N . LEU A 1 83 ? 5.246 11.935 9.771 1.00 81.19 83 LEU A N 1
ATOM 616 C CA . LEU A 1 83 ? 6.189 10.851 9.511 1.00 81.19 83 LEU A CA 1
ATOM 617 C C . LEU A 1 83 ? 5.551 9.500 9.784 1.00 81.19 83 LEU A C 1
ATOM 619 O O . LEU A 1 83 ? 5.668 8.600 8.955 1.00 81.19 83 LEU A O 1
ATOM 623 N N . VAL A 1 84 ? 4.887 9.345 10.927 1.00 89.44 84 VAL A N 1
ATOM 624 C CA . VAL A 1 84 ? 4.279 8.082 11.333 1.00 89.44 84 VAL A CA 1
ATOM 625 C C . VAL A 1 84 ? 2.774 8.202 11.202 1.00 89.44 84 VAL A C 1
ATOM 627 O O . VAL A 1 84 ? 2.133 8.998 11.875 1.00 89.44 84 VAL A O 1
ATOM 630 N N . GLN A 1 85 ? 2.199 7.367 10.348 1.00 90.56 85 GLN A N 1
ATOM 631 C CA . GLN A 1 85 ? 0.762 7.329 10.125 1.00 90.56 85 GLN A CA 1
ATOM 632 C C . GLN A 1 85 ? 0.197 5.971 10.506 1.00 90.56 85 GLN A C 1
ATOM 634 O O . GLN A 1 85 ? 0.892 4.949 10.517 1.00 90.56 85 GLN A O 1
ATOM 639 N N . THR A 1 86 ? -1.087 5.980 10.851 1.00 93.19 86 THR A N 1
ATOM 640 C CA . THR A 1 86 ? -1.800 4.797 11.315 1.00 93.19 86 THR A CA 1
ATOM 641 C C . THR A 1 86 ? -3.176 4.690 10.673 1.00 93.19 86 THR A C 1
ATOM 643 O O . THR A 1 86 ? -3.800 5.691 10.315 1.00 93.19 86 THR A O 1
ATOM 646 N N . TRP A 1 87 ? -3.660 3.458 10.534 1.00 95.62 87 TRP A N 1
ATOM 647 C CA . TRP A 1 87 ? -5.033 3.169 10.137 1.00 95.62 87 TRP A CA 1
ATOM 648 C C . TRP A 1 87 ? -5.508 1.918 10.866 1.00 95.62 87 TRP A C 1
ATOM 650 O O . TRP A 1 87 ? -4.937 0.840 10.695 1.00 95.62 87 TRP A O 1
ATOM 660 N N . ALA A 1 88 ? -6.532 2.069 11.706 1.00 97.50 88 ALA A N 1
ATOM 661 C CA . ALA A 1 88 ? -7.116 0.971 12.460 1.00 97.50 88 ALA A CA 1
ATOM 662 C C . ALA A 1 88 ? -8.542 0.670 12.001 1.00 97.50 88 ALA A C 1
ATOM 664 O O . ALA A 1 88 ? -9.295 1.560 11.610 1.00 97.50 88 ALA A O 1
ATOM 665 N N . SER A 1 89 ? -8.916 -0.601 12.084 1.00 98.38 89 SER A N 1
ATOM 666 C CA . SER A 1 89 ? -10.258 -1.077 11.764 1.00 98.38 89 SER A CA 1
ATOM 667 C C . SER A 1 89 ? -10.628 -2.307 12.591 1.00 98.38 89 SER A C 1
ATOM 669 O O . SER A 1 89 ? -9.768 -2.977 13.176 1.00 98.38 89 SER A O 1
ATOM 671 N N . ARG A 1 90 ? -11.925 -2.602 12.636 1.00 98.38 90 ARG A N 1
ATOM 672 C CA . ARG A 1 90 ? -12.517 -3.795 13.238 1.00 98.38 90 ARG A CA 1
ATOM 673 C C . ARG A 1 90 ? -13.197 -4.635 12.158 1.00 98.38 90 ARG A C 1
ATOM 675 O O . ARG A 1 90 ? -13.890 -4.095 11.296 1.00 98.38 90 ARG A O 1
ATOM 682 N N . ARG A 1 91 ? -13.004 -5.954 12.219 1.00 97.56 91 ARG A N 1
ATOM 683 C CA . ARG A 1 91 ? -13.702 -6.938 11.375 1.00 97.56 91 ARG A CA 1
ATOM 684 C C . ARG A 1 91 ? -15.009 -7.398 12.026 1.00 97.56 91 ARG A C 1
ATOM 686 O O . ARG A 1 91 ? -15.213 -7.203 13.222 1.00 97.56 91 ARG A O 1
ATOM 693 N N . ALA A 1 92 ? -15.872 -8.051 11.249 1.00 95.56 92 ALA A N 1
ATOM 694 C CA . ALA A 1 92 ? -17.159 -8.565 11.726 1.00 95.56 92 ALA A CA 1
ATOM 695 C C . ALA A 1 92 ? -17.033 -9.563 12.897 1.00 95.56 92 ALA A C 1
ATOM 697 O O . ALA A 1 92 ? -17.897 -9.599 13.767 1.00 95.56 92 ALA A O 1
ATOM 698 N N . ASP A 1 93 ? -15.932 -10.321 12.967 1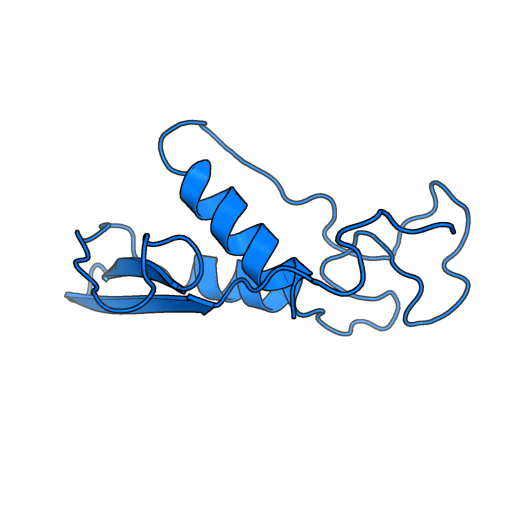.00 96.88 93 ASP A N 1
ATOM 699 C CA . ASP A 1 93 ? -15.623 -11.250 14.067 1.00 96.88 93 ASP A CA 1
ATOM 700 C C . ASP A 1 93 ? -15.105 -10.559 15.346 1.00 96.88 93 ASP A C 1
ATOM 702 O O . ASP A 1 93 ? -14.757 -11.215 16.326 1.00 96.88 93 ASP A O 1
ATOM 706 N N . GLY A 1 94 ? -15.031 -9.225 15.343 1.00 97.19 94 GLY A N 1
ATOM 707 C CA . GLY A 1 94 ? -14.533 -8.414 16.448 1.00 97.19 94 GLY A CA 1
ATOM 708 C C . GLY A 1 94 ? -13.014 -8.224 16.469 1.00 97.19 94 GLY A C 1
ATOM 709 O O . GLY A 1 94 ? -12.544 -7.375 17.235 1.00 97.19 94 GLY A O 1
ATOM 710 N N . SER A 1 95 ? -12.254 -8.936 15.625 1.00 98.06 95 SER A N 1
ATOM 711 C CA . SER A 1 95 ? -10.798 -8.795 15.528 1.00 98.06 95 SER A CA 1
ATOM 712 C C . SER A 1 95 ? -10.392 -7.405 15.031 1.00 98.06 95 SER A C 1
ATOM 714 O O . SER A 1 95 ? -11.115 -6.740 14.283 1.00 98.06 95 SER A O 1
ATOM 716 N N . LEU A 1 96 ? -9.213 -6.957 15.463 1.00 98.06 96 LEU A N 1
ATOM 717 C CA . LEU A 1 96 ? -8.653 -5.661 15.091 1.00 98.06 96 LEU A CA 1
ATOM 718 C C . LEU A 1 96 ? -7.583 -5.824 14.010 1.00 98.06 96 LEU A C 1
ATOM 720 O O . LEU A 1 96 ? -6.813 -6.786 14.013 1.00 98.06 96 LEU A O 1
ATOM 724 N N . ALA A 1 97 ? -7.517 -4.855 13.104 1.00 98.12 97 ALA A N 1
ATOM 725 C CA . ALA A 1 97 ? -6.419 -4.682 12.166 1.00 98.12 97 ALA A CA 1
ATOM 726 C C . ALA A 1 97 ? -5.853 -3.275 12.342 1.00 98.12 97 ALA A C 1
ATOM 728 O O . ALA A 1 97 ? -6.605 -2.301 12.322 1.00 98.12 97 ALA A O 1
ATOM 729 N N . VAL A 1 98 ? -4.538 -3.171 12.524 1.00 97.12 98 VAL A N 1
ATOM 730 C CA . VAL A 1 98 ? -3.844 -1.892 12.685 1.00 97.12 98 VAL A CA 1
ATOM 731 C C . VAL A 1 98 ? -2.671 -1.859 11.720 1.00 97.12 98 VAL A C 1
ATOM 733 O O . VAL A 1 98 ? -1.777 -2.700 11.792 1.00 97.12 98 VAL A O 1
ATOM 736 N N . LEU A 1 99 ? -2.680 -0.882 10.820 1.00 96.44 99 LEU A N 1
ATOM 737 C CA . LEU A 1 99 ? -1.545 -0.538 9.978 1.00 96.44 99 LEU A CA 1
ATOM 738 C C . LEU A 1 99 ? -0.818 0.649 10.588 1.00 96.44 99 LEU A C 1
ATOM 740 O O . LEU A 1 99 ? -1.446 1.632 10.973 1.00 96.44 99 LEU A O 1
ATOM 744 N N . VAL A 1 100 ? 0.505 0.547 10.646 1.00 94.38 100 VAL A N 1
ATOM 745 C CA . VAL A 1 100 ? 1.407 1.615 11.078 1.00 94.38 100 VAL A CA 1
ATOM 746 C C . VAL A 1 100 ? 2.528 1.693 10.057 1.00 94.38 100 VAL A C 1
ATOM 748 O O . VAL A 1 100 ? 3.115 0.666 9.709 1.00 94.38 100 VAL A O 1
ATOM 751 N N . TRP A 1 101 ? 2.825 2.887 9.559 1.00 92.94 101 TRP A N 1
ATOM 752 C CA . TRP A 1 101 ? 3.924 3.080 8.622 1.00 92.94 101 TRP A CA 1
ATOM 753 C C . TRP A 1 101 ? 4.656 4.391 8.876 1.00 92.94 101 TRP A C 1
ATOM 755 O O . TRP A 1 101 ? 4.059 5.374 9.305 1.00 92.94 101 TRP A O 1
ATOM 765 N N . ALA A 1 102 ? 5.960 4.387 8.592 1.00 91.12 102 ALA A N 1
ATOM 766 C CA . ALA A 1 102 ? 6.822 5.557 8.676 1.00 91.12 102 ALA A CA 1
ATOM 767 C C . ALA A 1 102 ? 7.220 6.003 7.262 1.00 91.12 102 ALA A C 1
ATOM 769 O O . ALA A 1 102 ? 7.893 5.260 6.547 1.00 91.12 102 ALA A O 1
ATOM 770 N N . SER A 1 103 ? 6.792 7.194 6.850 1.00 86.12 103 SER A N 1
ATOM 771 C CA . SER A 1 103 ? 7.115 7.794 5.558 1.00 86.12 103 SER A CA 1
ATOM 772 C C . SER A 1 103 ? 8.163 8.891 5.731 1.00 86.12 103 SER A C 1
ATOM 774 O O . SER A 1 103 ? 7.836 10.052 5.947 1.00 86.12 103 SER A O 1
ATOM 776 N N . THR A 1 104 ? 9.438 8.527 5.626 1.00 81.81 104 THR A N 1
ATOM 777 C CA . THR A 1 104 ? 10.545 9.492 5.621 1.00 81.81 104 THR A CA 1
ATOM 778 C C . THR A 1 104 ? 10.807 9.993 4.208 1.00 81.81 104 THR A C 1
ATOM 780 O O . THR A 1 104 ? 10.929 9.187 3.279 1.00 81.81 104 THR A O 1
ATOM 783 N N . LEU A 1 105 ? 10.917 11.312 4.050 1.00 79.25 105 LEU A N 1
ATOM 784 C CA . LEU A 1 105 ? 11.381 11.918 2.807 1.00 79.25 105 LEU A CA 1
ATOM 785 C C . LEU A 1 105 ? 12.839 11.529 2.543 1.00 79.25 105 LEU A C 1
ATOM 787 O O . LEU A 1 105 ? 13.627 11.306 3.464 1.00 79.25 105 LEU A O 1
ATOM 791 N N . ASP A 1 106 ? 13.183 11.417 1.264 1.00 78.62 106 ASP A N 1
ATOM 792 C CA . ASP A 1 106 ? 14.568 11.247 0.847 1.00 78.62 106 ASP A CA 1
ATOM 793 C C . ASP A 1 106 ? 15.263 12.612 0.877 1.00 78.62 106 ASP A C 1
ATOM 795 O O . ASP A 1 106 ? 15.277 13.344 -0.112 1.00 78.62 106 ASP A O 1
ATOM 799 N N . GLU A 1 107 ? 15.824 12.959 2.034 1.00 82.62 107 GLU A N 1
ATOM 800 C CA . GLU A 1 107 ? 16.528 14.230 2.246 1.00 82.62 107 GLU A CA 1
ATOM 801 C C . GLU A 1 107 ? 17.719 14.423 1.296 1.00 82.62 107 GLU A C 1
ATOM 803 O O . GLU A 1 107 ? 18.122 15.557 1.033 1.00 82.62 107 GLU A O 1
ATOM 808 N N . SER A 1 108 ? 18.260 13.343 0.711 1.00 82.56 108 SER A N 1
ATOM 809 C CA . SER A 1 108 ? 19.315 13.460 -0.303 1.00 82.56 108 SER A CA 1
ATOM 810 C C . SER A 1 108 ? 18.837 14.151 -1.585 1.00 82.56 108 SER A C 1
ATOM 812 O O . SER A 1 108 ? 19.656 14.642 -2.357 1.00 82.56 108 SER A O 1
ATOM 814 N N . LYS A 1 109 ? 17.516 14.234 -1.790 1.00 79.94 109 LYS A N 1
ATOM 815 C CA . LYS A 1 109 ? 16.873 14.874 -2.943 1.00 79.94 109 LYS A CA 1
ATOM 816 C C . LYS A 1 109 ? 16.225 16.219 -2.621 1.00 79.94 109 LYS A C 1
ATOM 818 O O . LYS A 1 109 ? 15.450 16.716 -3.435 1.00 79.94 109 LYS A O 1
ATOM 823 N N . ARG A 1 110 ? 16.520 16.825 -1.465 1.00 85.38 110 ARG A N 1
ATOM 824 C CA . ARG A 1 110 ? 15.907 18.104 -1.051 1.00 85.38 110 ARG A CA 1
ATOM 825 C C . ARG A 1 110 ? 16.098 19.235 -2.074 1.00 85.38 110 ARG A C 1
ATOM 827 O O . ARG A 1 110 ? 15.227 20.083 -2.216 1.00 85.38 110 ARG A O 1
ATOM 834 N N . ASP A 1 111 ? 17.221 19.212 -2.793 1.00 92.25 111 ASP A N 1
ATOM 835 C CA . ASP A 1 111 ? 17.614 20.220 -3.783 1.00 92.25 111 ASP A CA 1
ATOM 836 C C . ASP A 1 111 ? 17.207 19.812 -5.223 1.00 92.25 111 ASP A C 1
ATOM 838 O O . ASP A 1 111 ? 17.558 20.487 -6.189 1.00 92.25 111 ASP A O 1
ATOM 842 N N . GLY A 1 112 ? 16.450 18.715 -5.371 1.00 82.62 112 GLY A N 1
ATOM 843 C CA . GLY A 1 112 ? 16.068 18.104 -6.648 1.00 82.62 112 GLY A CA 1
ATOM 844 C C . GLY A 1 112 ? 16.992 16.958 -7.083 1.00 82.62 112 GLY A C 1
ATOM 845 O O . GLY A 1 112 ? 18.136 16.855 -6.644 1.00 82.62 112 GLY A O 1
ATOM 846 N N . ASP A 1 113 ? 16.486 16.069 -7.947 1.00 80.69 113 ASP A N 1
ATOM 847 C CA . ASP A 1 113 ? 17.311 15.059 -8.625 1.00 80.69 113 ASP A CA 1
ATOM 848 C C . ASP A 1 113 ? 17.846 15.668 -9.934 1.00 80.69 113 ASP A C 1
ATOM 850 O O . ASP A 1 113 ? 17.038 16.061 -10.776 1.00 80.69 113 ASP A O 1
ATOM 854 N N . PRO A 1 114 ? 19.172 15.804 -10.120 1.00 75.31 114 PRO A N 1
ATOM 855 C CA . PRO A 1 114 ? 19.743 16.384 -11.335 1.00 75.31 114 PRO A CA 1
ATOM 856 C C . PRO A 1 114 ? 19.700 15.434 -12.547 1.00 75.31 114 PRO A C 1
ATOM 858 O O . PRO A 1 114 ? 20.192 15.809 -13.613 1.00 75.31 114 PRO A O 1
ATOM 861 N N . ARG A 1 115 ? 19.200 14.202 -12.377 1.00 60.41 115 ARG A N 1
ATOM 862 C CA . ARG A 1 115 ? 19.075 13.185 -13.430 1.00 60.41 115 ARG A CA 1
ATOM 863 C C . ARG A 1 115 ? 17.675 13.108 -14.020 1.00 60.41 115 ARG A C 1
ATOM 865 O O . ARG A 1 115 ? 16.697 13.200 -13.249 1.00 60.41 115 ARG A O 1
#

Sequence (115 aa):
MFAATFLLTGMRSAAGRVDALSYWVASDHFEELGRPPRLLHGGFGLITVGGIAKPRYHAVWLLSCLGETELPVRASGDGADGLVQTWASRRADGSLAVLVWASTLDESKRDGDPR

pLDDT: mean 91.98, std 8.78, range [60.41, 98.38]